Protein AF-A0A453JEB9-F1 (afdb_monomer)

Secondary structure (DSSP, 8-state):
-GGGG------GGG---TT-----TT-S-GGG--HHHHHT----THHHHHHHHHHHHHHHHSS-S---SSHHHHHHHHHHHH-SPPHHHHTT-TTGGGTB-TT--BEEEEEPTTT--EEEEE--TT--

Sequence (128 aa):
NDAKNVLKLCDFGNAMLAGMNEVTPYLVSRFYRAPEIILGLPYDHPLDIWSVGCCLYELSTGKVLFPGATNNDMLRLHMELKGPFPKKMLRKGAFTMQHFDQDLNFNAIEEDPVTKKVRMQYSLICNL

pLDDT: mean 87.41, std 14.23, range [35.12, 98.06]

Radius of gyration: 16.68 Å; Cα contacts (8 Å, |Δi|>4): 145; chains: 1; bounding box: 42×30×46 Å

Structure (mmCIF, N/CA/C/O backbone):
data_AF-A0A453JEB9-F1
#
_entry.id   AF-A0A453JEB9-F1
#
loop_
_atom_site.group_PDB
_atom_site.id
_atom_site.type_symbol
_atom_site.label_atom_id
_atom_site.label_alt_id
_atom_site.label_comp_id
_atom_site.label_asym_id
_atom_site.label_entity_id
_atom_site.label_seq_id
_atom_site.pdbx_PDB_ins_code
_atom_site.Cartn_x
_atom_site.Cartn_y
_atom_site.Cartn_z
_atom_site.occupancy
_atom_site.B_iso_or_equiv
_atom_site.auth_seq_id
_atom_site.auth_comp_id
_atom_site.auth_asym_id
_atom_site.auth_atom_id
_atom_site.pdbx_PDB_model_num
ATOM 1 N N . ASN A 1 1 ? 20.779 -13.089 -27.394 1.00 49.22 1 ASN A N 1
ATOM 2 C CA . ASN A 1 1 ? 20.722 -11.606 -27.326 1.00 49.22 1 ASN A CA 1
ATOM 3 C C . ASN A 1 1 ? 20.582 -11.278 -25.858 1.00 49.22 1 ASN A C 1
ATOM 5 O O . ASN A 1 1 ? 19.482 -11.038 -25.378 1.00 49.22 1 ASN A O 1
ATOM 9 N N . ASP A 1 2 ? 21.688 -11.402 -25.134 1.00 58.03 2 ASP A N 1
ATOM 10 C CA . ASP A 1 2 ? 21.648 -11.668 -23.688 1.00 58.03 2 ASP A CA 1
ATOM 11 C C . ASP A 1 2 ? 21.644 -10.369 -22.874 1.00 58.03 2 ASP A C 1
ATOM 13 O O . ASP A 1 2 ? 21.287 -10.355 -21.701 1.00 58.03 2 ASP A O 1
ATOM 17 N N . ALA A 1 3 ? 21.915 -9.242 -23.540 1.00 60.72 3 ALA A N 1
ATOM 18 C CA . ALA A 1 3 ? 21.773 -7.903 -22.982 1.00 60.72 3 ALA A CA 1
ATOM 19 C C . ALA A 1 3 ? 20.306 -7.485 -22.750 1.00 60.72 3 ALA A C 1
ATOM 21 O O . ALA A 1 3 ? 20.066 -6.504 -22.054 1.00 60.72 3 ALA A O 1
ATO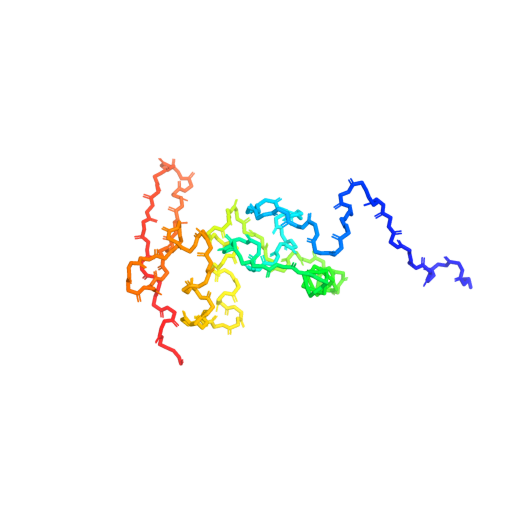M 22 N N . LYS A 1 4 ? 19.319 -8.206 -23.308 1.00 67.19 4 LYS A N 1
ATOM 23 C CA . LYS A 1 4 ? 17.888 -7.863 -23.183 1.00 67.19 4 LYS A CA 1
ATOM 24 C C . LYS A 1 4 ? 17.199 -8.399 -21.918 1.00 67.19 4 LYS A C 1
ATOM 26 O O . LYS A 1 4 ? 16.055 -8.032 -21.684 1.00 67.19 4 LYS A O 1
ATOM 31 N N . ASN A 1 5 ? 17.884 -9.204 -21.098 1.00 82.56 5 ASN A N 1
ATOM 32 C CA . ASN A 1 5 ? 17.317 -9.813 -19.882 1.00 82.56 5 ASN A CA 1
ATOM 33 C C . ASN A 1 5 ? 17.974 -9.317 -18.581 1.00 82.56 5 ASN A C 1
ATOM 35 O O . ASN A 1 5 ? 17.813 -9.932 -17.530 1.00 82.56 5 ASN A O 1
ATOM 39 N N . VAL A 1 6 ? 18.740 -8.224 -18.636 1.00 89.12 6 VAL A N 1
ATOM 40 C CA . VAL A 1 6 ? 19.403 -7.651 -17.458 1.00 89.12 6 VAL A CA 1
ATOM 41 C C . VAL A 1 6 ? 18.596 -6.458 -16.957 1.00 89.12 6 VAL A C 1
ATOM 43 O O . VAL A 1 6 ? 18.551 -5.419 -17.612 1.00 89.12 6 VAL A O 1
ATOM 46 N N . LEU A 1 7 ? 17.993 -6.595 -15.775 1.00 88.50 7 LEU A N 1
ATOM 47 C CA . LEU A 1 7 ? 17.376 -5.493 -15.036 1.00 88.50 7 LEU A CA 1
ATOM 48 C C . LEU A 1 7 ? 18.363 -4.973 -13.983 1.00 88.50 7 LEU A C 1
ATOM 50 O O . LEU A 1 7 ? 19.040 -5.757 -13.317 1.00 88.50 7 LEU A O 1
ATOM 54 N N . LYS A 1 8 ? 18.430 -3.653 -13.813 1.00 92.62 8 LYS A N 1
ATOM 55 C CA . LYS A 1 8 ? 19.182 -3.004 -12.735 1.00 92.62 8 LYS A CA 1
ATOM 56 C C . LYS A 1 8 ? 18.279 -1.996 -12.040 1.00 92.62 8 LYS A C 1
ATOM 58 O O . LYS A 1 8 ? 17.543 -1.282 -12.714 1.00 92.62 8 LYS A O 1
ATOM 63 N N . LEU A 1 9 ? 18.361 -1.934 -10.714 1.00 92.69 9 LEU A N 1
ATOM 64 C CA . LEU A 1 9 ? 17.732 -0.862 -9.947 1.00 92.69 9 LEU A CA 1
ATOM 65 C C . LEU A 1 9 ? 18.477 0.453 -10.199 1.00 92.69 9 LEU A C 1
ATOM 67 O O . LEU A 1 9 ? 19.705 0.470 -10.320 1.00 92.69 9 LEU A O 1
ATOM 71 N N . CYS A 1 10 ? 17.726 1.543 -10.293 1.00 94.00 10 CYS A N 1
ATOM 72 C CA . CYS A 1 10 ? 18.237 2.891 -10.498 1.00 94.00 10 CYS A CA 1
ATOM 73 C C . CYS A 1 10 ? 17.478 3.888 -9.609 1.00 94.00 10 CYS A C 1
ATOM 75 O O . CYS A 1 10 ? 16.543 3.504 -8.915 1.00 94.00 10 CYS A O 1
ATOM 77 N N . ASP A 1 11 ? 17.909 5.152 -9.640 1.00 90.81 11 ASP A N 1
ATOM 78 C CA . ASP A 1 11 ? 17.333 6.262 -8.867 1.00 90.81 11 ASP A CA 1
ATOM 79 C C . ASP A 1 11 ? 17.358 6.063 -7.338 1.00 90.81 11 ASP A C 1
ATOM 81 O O . ASP A 1 11 ? 16.345 5.921 -6.657 1.00 90.81 11 ASP A O 1
ATOM 85 N N . PHE A 1 12 ? 18.569 6.095 -6.778 1.00 92.12 12 PHE A N 1
ATOM 86 C CA . PHE A 1 12 ? 18.801 6.029 -5.332 1.00 92.12 12 PHE A CA 1
ATOM 87 C C . PHE A 1 12 ? 18.648 7.396 -4.635 1.00 92.12 12 PHE A C 1
ATOM 89 O O . PHE A 1 12 ? 19.106 7.554 -3.507 1.00 92.12 12 PHE A O 1
ATOM 96 N N . GLY A 1 13 ? 18.017 8.394 -5.272 1.00 89.69 13 GLY A N 1
ATOM 97 C CA . GLY A 1 13 ? 17.865 9.744 -4.707 1.00 89.69 13 GLY A CA 1
ATOM 98 C C . GLY A 1 13 ? 17.019 9.801 -3.429 1.00 89.69 13 GLY A C 1
ATOM 99 O O . GLY A 1 13 ? 17.164 10.730 -2.642 1.00 89.69 13 GLY A O 1
ATOM 100 N N . ASN A 1 14 ? 16.177 8.786 -3.207 1.00 87.12 14 ASN A N 1
ATOM 101 C CA . ASN A 1 14 ? 15.365 8.614 -1.998 1.00 87.12 14 ASN A CA 1
ATOM 102 C C . ASN A 1 14 ? 15.832 7.436 -1.122 1.00 87.12 14 ASN A C 1
ATOM 104 O O . ASN A 1 14 ? 15.120 7.041 -0.201 1.00 87.12 14 ASN A O 1
ATOM 108 N N . ALA A 1 15 ? 16.989 6.832 -1.416 1.00 90.69 15 ALA A N 1
ATOM 109 C CA . ALA A 1 15 ? 17.515 5.738 -0.608 1.00 90.69 15 ALA A CA 1
ATOM 110 C C . ALA A 1 15 ? 17.980 6.258 0.761 1.00 90.69 15 ALA A C 1
ATOM 112 O O . ALA A 1 15 ? 18.580 7.328 0.862 1.00 90.69 15 ALA A O 1
ATOM 113 N N . MET A 1 16 ? 17.726 5.482 1.813 1.00 88.56 16 MET A N 1
ATOM 114 C CA . MET A 1 16 ? 18.067 5.838 3.192 1.00 88.56 16 MET A CA 1
ATOM 115 C C . MET A 1 16 ? 18.875 4.717 3.847 1.00 88.56 16 MET A C 1
ATOM 117 O O . MET A 1 16 ? 18.736 3.544 3.498 1.00 88.56 16 MET A O 1
ATOM 121 N N . LEU A 1 17 ? 19.729 5.079 4.806 1.00 87.12 17 LEU A N 1
ATOM 122 C CA . LEU A 1 17 ? 20.412 4.099 5.648 1.00 87.12 17 LEU A CA 1
ATOM 123 C C . LEU A 1 17 ? 19.426 3.512 6.660 1.00 87.12 17 LEU A C 1
ATOM 125 O O . LEU A 1 17 ? 18.706 4.252 7.333 1.00 87.12 17 LEU A O 1
ATOM 129 N N . ALA A 1 18 ? 19.440 2.186 6.803 1.00 84.44 18 ALA A N 1
ATOM 130 C CA . ALA A 1 18 ? 18.620 1.493 7.789 1.00 84.44 18 ALA A CA 1
ATOM 131 C C . ALA A 1 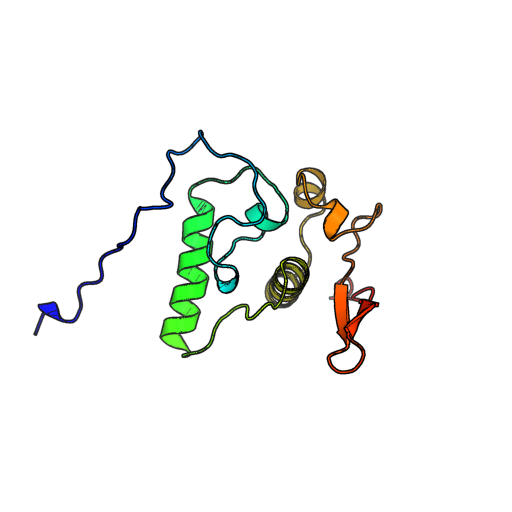18 ? 18.861 2.061 9.199 1.00 84.44 18 ALA A C 1
ATOM 133 O O . ALA A 1 18 ? 19.999 2.288 9.613 1.00 84.44 18 ALA A O 1
ATOM 134 N N . GLY A 1 19 ? 17.776 2.309 9.934 1.00 77.06 19 GLY A N 1
ATOM 135 C CA . GLY A 1 19 ? 17.824 2.863 11.290 1.00 77.06 19 GLY A CA 1
ATOM 136 C C . GLY A 1 19 ? 17.891 4.393 11.385 1.00 77.06 19 GLY A C 1
ATOM 137 O O . GLY A 1 19 ? 17.717 4.918 12.480 1.00 77.06 19 GLY A O 1
ATOM 138 N N . MET A 1 20 ? 18.059 5.122 10.274 1.00 78.00 20 MET A N 1
ATOM 139 C CA . MET A 1 20 ? 17.976 6.596 10.224 1.00 78.00 20 MET A CA 1
ATOM 140 C C . MET A 1 20 ? 16.633 7.075 9.649 1.00 78.00 20 MET A C 1
ATOM 142 O O . MET A 1 20 ? 16.555 8.068 8.929 1.00 78.00 20 MET A O 1
ATOM 146 N N . ASN A 1 21 ? 15.573 6.327 9.939 1.00 79.62 21 ASN A N 1
ATOM 147 C CA . ASN A 1 21 ? 14.284 6.452 9.277 1.00 79.62 21 ASN A CA 1
ATOM 148 C C . ASN A 1 21 ? 13.361 7.401 10.051 1.00 79.62 21 ASN A C 1
ATOM 150 O O . ASN A 1 21 ? 12.911 7.081 11.153 1.00 79.62 21 ASN A O 1
ATOM 154 N N . GLU A 1 22 ? 13.042 8.554 9.463 1.00 84.88 22 GLU A N 1
ATOM 155 C CA . GLU A 1 22 ? 11.992 9.433 9.983 1.00 84.88 22 GLU A CA 1
ATOM 156 C C . GLU A 1 22 ? 10.607 8.866 9.650 1.00 84.88 22 GLU A C 1
ATOM 158 O O . GLU A 1 22 ? 10.353 8.383 8.542 1.00 84.88 22 GLU A O 1
ATOM 163 N N . VAL A 1 23 ? 9.680 8.922 10.606 1.00 87.62 23 VAL A N 1
ATOM 164 C CA . VAL A 1 23 ? 8.307 8.452 10.389 1.00 87.62 23 VA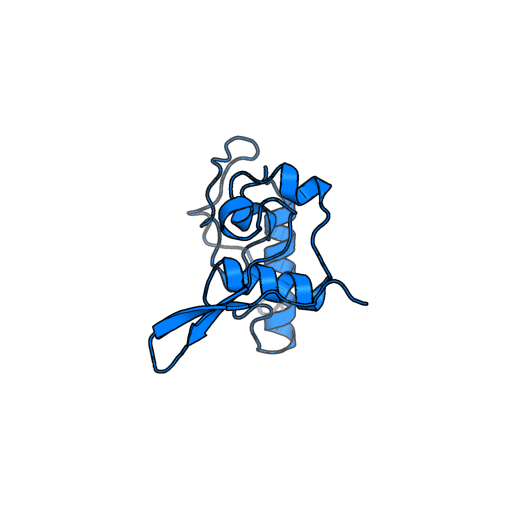L A CA 1
ATOM 165 C C . VAL A 1 23 ? 7.557 9.476 9.534 1.00 87.62 23 VAL A C 1
ATOM 167 O O . VAL A 1 23 ? 7.246 10.572 9.992 1.00 87.62 23 VAL A O 1
ATOM 170 N N . THR A 1 24 ? 7.233 9.106 8.294 1.00 89.69 24 THR A N 1
ATOM 171 C CA . THR A 1 24 ? 6.477 9.942 7.351 1.00 89.69 24 THR A CA 1
ATOM 172 C C . THR A 1 24 ? 5.477 9.098 6.554 1.00 89.69 24 THR A C 1
ATOM 174 O O . THR A 1 24 ? 5.839 8.023 6.080 1.00 89.69 24 THR A O 1
ATOM 177 N N . PRO A 1 25 ? 4.227 9.557 6.353 1.00 87.25 25 PRO A N 1
ATOM 178 C CA . PRO A 1 25 ? 3.200 8.777 5.657 1.00 87.25 25 PRO A CA 1
ATOM 179 C C . PRO A 1 25 ? 3.309 8.835 4.124 1.00 87.25 25 PRO A C 1
ATOM 181 O O . PRO A 1 25 ? 2.456 8.284 3.419 1.00 87.25 25 PRO A O 1
ATOM 184 N N . TYR A 1 26 ? 4.320 9.534 3.596 1.00 89.88 26 TYR A N 1
ATOM 185 C CA . TYR A 1 26 ? 4.469 9.808 2.165 1.00 89.88 26 TYR A CA 1
ATOM 186 C C . TYR A 1 26 ? 5.744 9.237 1.539 1.00 89.88 26 TYR A C 1
ATOM 188 O O . TYR A 1 26 ? 6.004 9.510 0.368 1.00 89.88 26 TYR A O 1
ATOM 196 N N . LEU A 1 27 ? 6.495 8.406 2.267 1.00 90.00 27 LEU A N 1
ATOM 197 C CA . LEU A 1 27 ? 7.622 7.670 1.693 1.00 90.00 27 LEU A CA 1
ATOM 198 C C . LEU A 1 27 ? 7.133 6.718 0.587 1.00 90.00 27 LEU A C 1
ATOM 200 O O . LEU A 1 27 ? 6.065 6.115 0.720 1.00 90.00 27 LEU A O 1
ATOM 204 N N . VAL A 1 28 ? 7.917 6.576 -0.488 1.00 91.69 28 VAL A N 1
ATOM 205 C CA . VAL A 1 28 ? 7.601 5.778 -1.695 1.00 91.69 28 VAL A CA 1
ATOM 206 C C . VAL A 1 28 ? 6.434 6.347 -2.518 1.00 91.69 28 VAL A C 1
ATOM 208 O O . VAL A 1 28 ? 5.507 6.971 -1.996 1.00 91.69 28 VAL A O 1
ATOM 211 N N . SER A 1 29 ? 6.447 6.121 -3.834 1.00 94.31 29 SER A N 1
ATOM 212 C CA . SER A 1 29 ? 5.300 6.411 -4.703 1.00 94.31 29 SER A CA 1
ATOM 213 C C . SER A 1 29 ? 4.057 5.632 -4.257 1.00 94.31 29 SER A C 1
ATOM 215 O O . SER A 1 29 ? 4.119 4.433 -3.999 1.00 94.31 29 SER A O 1
ATOM 217 N N . ARG A 1 30 ? 2.907 6.317 -4.188 1.00 96.50 30 ARG A N 1
ATOM 218 C CA . ARG A 1 30 ? 1.684 5.844 -3.507 1.00 96.50 30 ARG A CA 1
ATOM 219 C C . ARG A 1 30 ? 1.272 4.412 -3.860 1.00 96.50 30 ARG A C 1
ATOM 221 O O . ARG A 1 30 ? 1.011 3.644 -2.948 1.00 96.50 30 ARG A O 1
ATOM 228 N N . PHE A 1 31 ? 1.233 4.050 -5.140 1.00 97.38 31 PHE A N 1
ATOM 229 C CA . PHE A 1 31 ? 0.737 2.738 -5.582 1.00 97.38 31 PHE A CA 1
ATOM 230 C C . PHE A 1 31 ? 1.625 1.551 -5.172 1.00 97.38 31 PHE A C 1
ATOM 232 O O . PHE A 1 31 ? 1.170 0.412 -5.194 1.00 97.38 31 PHE A O 1
ATOM 239 N N . TYR A 1 32 ? 2.866 1.820 -4.762 1.00 97.44 32 TYR A N 1
ATOM 240 C CA . TYR A 1 32 ? 3.831 0.828 -4.281 1.00 97.44 32 TYR A CA 1
ATOM 241 C C . TYR A 1 32 ? 4.080 0.965 -2.772 1.00 97.44 32 TYR A C 1
ATOM 243 O O . TYR A 1 32 ? 4.934 0.284 -2.216 1.00 97.44 32 TYR A O 1
ATOM 251 N N . ARG A 1 33 ? 3.359 1.864 -2.091 1.00 97.50 33 ARG A N 1
ATOM 252 C CA . ARG A 1 33 ? 3.593 2.204 -0.687 1.00 97.50 33 ARG A CA 1
ATOM 253 C C . ARG A 1 33 ? 3.078 1.110 0.241 1.00 97.50 33 ARG A C 1
ATOM 255 O O . ARG A 1 33 ? 1.905 0.743 0.197 1.00 97.50 33 ARG A O 1
ATOM 262 N N . ALA A 1 34 ? 3.950 0.653 1.131 1.00 97.50 34 ALA A N 1
ATOM 263 C CA . ALA A 1 34 ? 3.628 -0.358 2.126 1.00 97.50 34 ALA A CA 1
ATOM 264 C C . ALA A 1 34 ? 2.675 0.179 3.222 1.00 97.50 34 ALA A C 1
ATOM 266 O O . ALA A 1 34 ? 2.720 1.372 3.555 1.00 97.50 34 ALA A O 1
ATOM 267 N N . PRO A 1 35 ? 1.808 -0.667 3.811 1.00 97.44 35 PRO A N 1
ATOM 268 C CA . PRO A 1 35 ? 0.868 -0.248 4.854 1.00 97.44 35 PRO A CA 1
ATOM 269 C C . PRO A 1 35 ? 1.555 0.323 6.101 1.00 97.44 35 PRO A C 1
ATOM 271 O O . PRO A 1 35 ? 1.007 1.229 6.725 1.00 97.44 35 PRO A O 1
ATOM 274 N N . GLU A 1 36 ? 2.750 -0.150 6.460 1.00 97.06 36 GLU A N 1
ATOM 275 C CA . GLU A 1 36 ? 3.530 0.355 7.593 1.00 97.06 36 GLU A CA 1
ATOM 276 C C . GLU A 1 36 ? 3.914 1.829 7.455 1.00 97.06 36 GLU A C 1
ATOM 278 O O . GLU A 1 36 ? 3.921 2.544 8.454 1.00 97.06 36 GLU A O 1
ATOM 283 N N . ILE A 1 37 ? 4.135 2.312 6.231 1.00 96.69 37 ILE A N 1
ATOM 284 C CA . ILE A 1 37 ? 4.388 3.733 5.973 1.00 96.69 37 ILE A CA 1
ATOM 285 C C . ILE A 1 37 ? 3.128 4.541 6.209 1.00 96.69 37 ILE A C 1
ATOM 287 O O . ILE A 1 37 ? 3.154 5.536 6.928 1.00 96.69 37 ILE A O 1
ATOM 291 N N . ILE A 1 38 ? 2.008 4.088 5.645 1.00 97.56 38 ILE A N 1
ATOM 292 C CA . ILE A 1 38 ? 0.734 4.797 5.765 1.00 97.56 38 ILE A CA 1
ATOM 293 C C . ILE A 1 38 ? 0.286 4.863 7.231 1.00 97.56 38 ILE A C 1
ATOM 295 O O . ILE A 1 38 ? -0.186 5.900 7.686 1.00 97.56 38 ILE A O 1
ATOM 299 N N . LEU A 1 39 ? 0.472 3.777 7.985 1.00 97.38 39 LEU A N 1
ATOM 300 C CA . LEU A 1 39 ? 0.108 3.688 9.401 1.00 97.38 39 LEU A CA 1
ATOM 301 C C . LEU A 1 39 ? 1.130 4.350 10.340 1.00 97.38 39 LEU A C 1
ATOM 303 O O . LEU A 1 39 ? 0.835 4.527 11.522 1.00 97.38 39 LEU A O 1
ATOM 307 N N . GLY A 1 40 ? 2.313 4.728 9.850 1.00 96.31 40 GLY A N 1
ATOM 308 C CA . GLY A 1 40 ? 3.364 5.344 10.662 1.00 96.31 40 GLY A CA 1
ATOM 309 C C . GLY A 1 40 ? 3.995 4.371 11.655 1.00 96.31 40 GLY A C 1
ATOM 310 O O . GLY A 1 40 ? 4.154 4.697 12.831 1.00 96.31 40 GLY A O 1
ATOM 311 N N . LEU A 1 41 ? 4.285 3.152 11.207 1.00 95.38 41 LEU A N 1
ATOM 312 C CA . LEU A 1 41 ? 5.039 2.155 11.962 1.00 95.38 41 LEU A CA 1
ATOM 313 C C . LEU A 1 41 ? 6.541 2.296 11.681 1.00 95.38 41 LEU A C 1
ATOM 315 O O . LEU A 1 41 ? 6.922 2.813 10.629 1.00 95.38 41 LEU A O 1
ATOM 319 N N . PRO A 1 42 ? 7.409 1.788 12.575 1.00 92.25 42 PRO A N 1
ATOM 320 C CA . PRO A 1 42 ? 8.811 1.586 12.242 1.00 92.25 42 PRO A CA 1
ATOM 321 C C . PRO A 1 42 ? 8.930 0.704 10.996 1.00 92.25 42 PRO A C 1
ATOM 323 O O . PRO A 1 42 ? 8.311 -0.359 10.927 1.00 92.25 42 PRO A 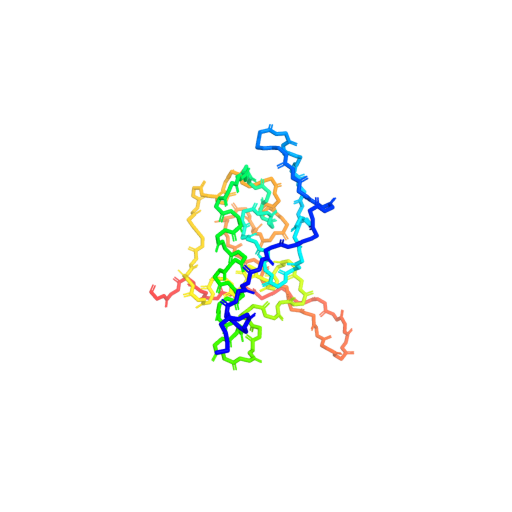O 1
ATOM 326 N N . TYR A 1 43 ? 9.720 1.158 10.030 1.00 91.19 43 TYR A N 1
ATOM 327 C CA . TYR A 1 43 ? 9.929 0.488 8.753 1.00 91.19 43 TYR A CA 1
ATOM 328 C C . TYR A 1 43 ? 11.419 0.262 8.505 1.00 91.19 43 TYR A C 1
ATOM 330 O O . TYR A 1 43 ? 12.277 0.972 9.038 1.00 91.19 43 TYR A O 1
ATOM 338 N N . ASP A 1 44 ? 11.700 -0.744 7.687 1.00 91.75 44 ASP A N 1
ATOM 339 C CA . ASP A 1 44 ? 13.038 -1.164 7.282 1.00 91.75 44 ASP A CA 1
ATOM 340 C C . ASP A 1 44 ? 12.939 -1.845 5.901 1.00 91.75 44 ASP A C 1
ATOM 342 O O . ASP A 1 44 ? 11.934 -1.689 5.204 1.00 91.75 44 ASP A O 1
ATOM 346 N N . HIS A 1 45 ? 13.922 -2.657 5.525 1.00 93.44 45 HIS A N 1
ATOM 347 C CA . HIS A 1 45 ? 13.987 -3.402 4.264 1.00 93.44 45 HIS A CA 1
ATOM 348 C C . HIS A 1 45 ? 12.698 -4.114 3.778 1.00 93.44 45 HIS A C 1
ATOM 350 O O . HIS A 1 45 ? 12.501 -4.174 2.562 1.00 93.44 45 HIS A O 1
ATOM 356 N N . PRO A 1 46 ? 11.789 -4.656 4.625 1.00 94.88 46 PRO A N 1
ATOM 357 C CA . PRO A 1 46 ? 10.555 -5.290 4.137 1.00 94.88 46 PRO A CA 1
ATOM 358 C C . PRO A 1 46 ? 9.647 -4.385 3.287 1.00 94.88 46 PRO A C 1
ATOM 360 O O . PRO A 1 46 ? 8.918 -4.892 2.432 1.00 94.88 46 PRO A O 1
ATOM 363 N N . LEU A 1 47 ? 9.736 -3.063 3.456 1.00 94.00 47 LEU A N 1
ATOM 364 C CA . LEU A 1 47 ? 9.036 -2.085 2.620 1.00 94.00 47 LEU A CA 1
ATOM 365 C C . LEU A 1 47 ? 9.396 -2.221 1.132 1.00 94.00 47 LEU A C 1
ATOM 367 O O . LEU A 1 47 ? 8.524 -2.128 0.261 1.00 94.00 47 LEU A O 1
ATOM 371 N N . ASP A 1 48 ? 10.669 -2.465 0.825 1.00 95.38 48 ASP A N 1
ATOM 372 C CA . ASP A 1 48 ? 11.120 -2.607 -0.560 1.00 95.38 48 ASP A CA 1
ATOM 373 C C . ASP A 1 48 ? 10.537 -3.882 -1.180 1.00 95.38 48 ASP A C 1
ATOM 375 O O . ASP A 1 48 ? 10.134 -3.891 -2.342 1.00 95.38 48 ASP A O 1
ATOM 379 N N . ILE A 1 49 ? 10.396 -4.947 -0.383 1.00 97.38 49 ILE A N 1
ATOM 380 C CA . ILE A 1 49 ? 9.781 -6.207 -0.821 1.00 97.38 49 ILE A CA 1
ATOM 381 C C . ILE A 1 49 ? 8.295 -6.018 -1.145 1.00 97.38 49 ILE A C 1
ATOM 383 O O . ILE A 1 49 ? 7.810 -6.581 -2.129 1.00 97.38 49 ILE A O 1
ATOM 387 N N . TRP A 1 50 ? 7.576 -5.190 -0.379 1.00 97.50 50 TRP A N 1
ATOM 388 C CA . TRP A 1 50 ? 6.201 -4.811 -0.716 1.00 97.50 50 TRP A CA 1
ATOM 389 C C . TRP A 1 50 ? 6.127 -4.118 -2.084 1.00 97.50 50 TRP A C 1
ATOM 391 O O . TRP A 1 50 ? 5.324 -4.501 -2.943 1.00 97.50 50 TRP A O 1
ATOM 401 N N . SER A 1 51 ? 7.008 -3.140 -2.310 1.00 97.44 51 SER A N 1
ATOM 402 C CA . SER A 1 51 ? 7.092 -2.394 -3.571 1.00 97.44 51 SER A CA 1
ATOM 403 C C . SER A 1 51 ? 7.411 -3.313 -4.756 1.00 97.44 51 SER A C 1
ATOM 405 O O . SER A 1 51 ? 6.772 -3.224 -5.807 1.00 97.44 51 SER A O 1
ATOM 407 N N . VAL A 1 52 ? 8.340 -4.258 -4.570 1.00 97.44 52 VAL A N 1
ATOM 408 C CA . VAL A 1 52 ? 8.677 -5.287 -5.565 1.00 97.44 52 VAL A CA 1
ATOM 409 C C . VAL A 1 52 ? 7.473 -6.176 -5.874 1.00 97.44 52 VAL A C 1
ATOM 411 O O . VAL A 1 52 ? 7.209 -6.438 -7.044 1.00 97.44 52 VAL A O 1
ATOM 414 N N . GLY A 1 53 ? 6.701 -6.602 -4.871 1.00 97.69 53 GLY A N 1
ATOM 415 C CA . GLY A 1 53 ? 5.486 -7.396 -5.086 1.00 97.69 53 GLY A CA 1
ATOM 416 C C . GLY A 1 53 ? 4.447 -6.673 -5.949 1.00 97.69 53 GLY A C 1
ATOM 417 O O . GLY A 1 53 ? 3.901 -7.260 -6.885 1.00 97.69 53 GLY A O 1
ATOM 418 N N . CYS A 1 54 ? 4.231 -5.381 -5.687 1.00 97.94 54 CYS A N 1
ATOM 419 C CA . CYS A 1 54 ? 3.356 -4.534 -6.501 1.00 97.94 54 CYS A CA 1
ATOM 420 C C . CYS A 1 54 ? 3.873 -4.410 -7.946 1.00 97.94 54 CYS A C 1
ATOM 422 O O . CYS A 1 54 ? 3.102 -4.566 -8.892 1.00 97.94 54 CYS A O 1
ATOM 424 N N . CYS A 1 55 ? 5.182 -4.202 -8.118 1.00 97.44 55 CYS A N 1
ATOM 425 C CA . CYS A 1 55 ? 5.829 -4.105 -9.427 1.00 97.44 55 CYS A CA 1
ATOM 426 C C . CYS A 1 55 ? 5.735 -5.417 -10.227 1.00 97.44 55 CYS A C 1
ATOM 428 O O . CYS A 1 55 ? 5.387 -5.404 -11.403 1.00 97.44 55 CYS A O 1
ATOM 430 N N . LEU A 1 56 ? 5.966 -6.573 -9.596 1.00 97.81 56 LEU A N 1
ATOM 431 C CA . LEU A 1 56 ? 5.839 -7.883 -10.247 1.00 97.81 56 LEU A CA 1
ATOM 432 C C . LEU A 1 56 ? 4.405 -8.158 -10.721 1.00 97.81 56 LEU A C 1
ATOM 434 O O . LEU A 1 56 ? 4.200 -8.692 -11.816 1.00 97.81 56 LEU A O 1
ATOM 438 N N . TYR A 1 57 ? 3.405 -7.780 -9.923 1.00 98.06 57 TYR A N 1
ATOM 439 C CA . TYR A 1 57 ? 2.008 -7.861 -10.344 1.00 98.06 57 TYR A CA 1
ATOM 440 C C . TYR A 1 57 ? 1.739 -6.969 -11.562 1.00 98.06 57 TYR A C 1
ATOM 442 O O . TYR A 1 57 ? 1.135 -7.412 -12.539 1.00 98.06 57 TYR A O 1
ATOM 450 N N . GLU A 1 58 ? 2.221 -5.729 -11.543 1.00 97.75 58 GLU A N 1
ATOM 451 C CA . GLU A 1 58 ? 2.027 -4.800 -12.653 1.00 97.75 58 GLU A CA 1
ATOM 452 C C . GLU A 1 58 ? 2.721 -5.269 -13.933 1.00 97.75 58 GLU A C 1
ATOM 454 O O . GLU A 1 58 ? 2.107 -5.266 -14.997 1.00 97.75 58 GLU A O 1
ATOM 459 N N . LEU A 1 59 ? 3.952 -5.768 -13.837 1.00 96.06 59 LEU A N 1
ATOM 460 C CA . LEU A 1 59 ? 4.687 -6.316 -14.977 1.00 96.06 59 LEU A CA 1
ATOM 461 C C . LEU A 1 59 ? 4.003 -7.546 -15.585 1.00 96.06 59 LEU A C 1
ATOM 463 O O . LEU A 1 59 ? 4.038 -7.731 -16.799 1.00 96.06 59 LEU A O 1
ATOM 467 N N . SER A 1 60 ? 3.387 -8.393 -14.757 1.00 97.38 60 SER A N 1
ATOM 468 C CA . SER A 1 60 ? 2.720 -9.616 -15.224 1.00 97.38 60 SER A CA 1
ATOM 469 C C . SER A 1 60 ? 1.315 -9.377 -15.781 1.00 97.38 60 SER A C 1
ATOM 471 O O . SER A 1 60 ? 0.866 -10.141 -16.634 1.00 97.38 60 SER A O 1
ATOM 473 N N . THR A 1 61 ? 0.619 -8.329 -15.330 1.00 97.62 61 THR A N 1
ATOM 474 C CA . THR A 1 61 ? -0.792 -8.081 -15.683 1.00 97.62 61 THR A CA 1
ATOM 475 C C . THR A 1 61 ? -1.019 -6.833 -16.536 1.00 97.62 61 THR A C 1
ATOM 477 O O . THR A 1 61 ? -2.094 -6.681 -17.118 1.00 97.62 61 THR A O 1
ATOM 480 N N . GLY A 1 62 ? -0.045 -5.923 -16.592 1.00 97.38 62 GLY A N 1
ATOM 481 C CA . GLY A 1 62 ? -0.185 -4.586 -17.170 1.00 97.38 62 GLY A CA 1
ATOM 482 C C . GLY A 1 62 ? -1.082 -3.644 -16.358 1.00 97.38 62 GLY A C 1
ATOM 483 O O . GLY A 1 62 ? -1.527 -2.629 -16.892 1.00 97.38 62 GLY A O 1
ATOM 484 N N . LYS A 1 63 ? -1.411 -3.984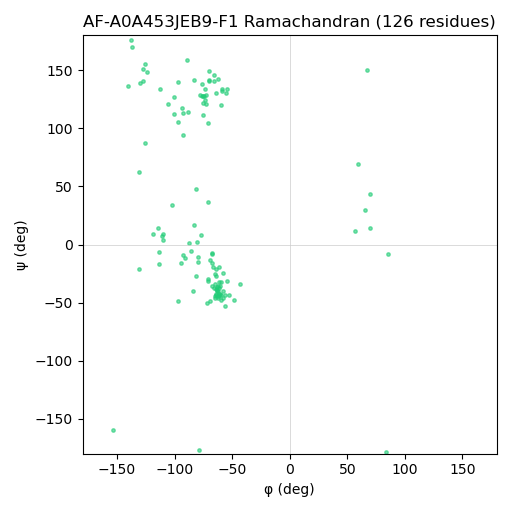 -15.103 1.00 97.19 63 LYS A N 1
ATOM 485 C CA . LYS A 1 63 ? -2.322 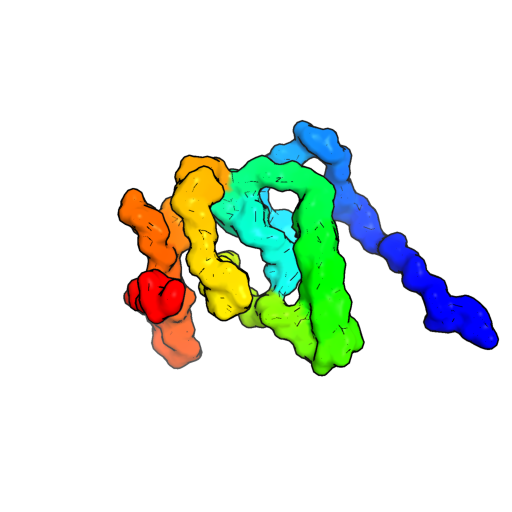-3.215 -14.241 1.00 97.19 63 LYS A CA 1
ATOM 486 C C . LYS A 1 63 ? -1.679 -2.912 -12.892 1.00 97.19 63 LYS A C 1
ATOM 488 O O . LYS A 1 63 ? -1.060 -3.779 -12.287 1.00 97.19 63 LYS A O 1
ATOM 493 N N . VAL A 1 64 ? -1.910 -1.710 -12.373 1.00 97.56 64 VAL A N 1
ATOM 494 C CA . VAL A 1 64 ? -1.496 -1.329 -11.014 1.00 97.56 64 VAL A CA 1
ATOM 495 C C . VAL A 1 64 ? -2.235 -2.192 -9.984 1.00 97.56 64 VAL A C 1
ATOM 497 O O . VAL A 1 64 ? -3.460 -2.305 -10.047 1.00 97.56 64 VAL A O 1
ATOM 500 N N . LEU A 1 65 ? -1.502 -2.785 -9.033 1.00 97.44 65 LEU A N 1
ATOM 501 C CA . LEU A 1 65 ? -2.081 -3.663 -8.004 1.00 97.44 65 LEU A CA 1
ATOM 502 C C . LEU A 1 65 ? -3.035 -2.910 -7.066 1.00 97.44 65 LEU A C 1
ATOM 504 O O . LEU A 1 65 ? -4.140 -3.375 -6.803 1.00 97.44 65 LEU A O 1
ATOM 508 N N . PHE A 1 66 ? -2.614 -1.736 -6.594 1.00 97.50 66 PHE A N 1
ATOM 509 C CA . PHE A 1 66 ? -3.385 -0.899 -5.677 1.00 97.50 66 PHE A CA 1
ATOM 510 C C . PHE A 1 66 ? -3.533 0.522 -6.244 1.00 97.50 66 PHE A C 1
ATOM 512 O O . PHE A 1 66 ? -2.713 1.395 -5.954 1.00 97.50 66 PHE A O 1
ATOM 519 N N . PRO A 1 67 ? -4.558 0.789 -7.072 1.00 96.12 67 PRO A N 1
ATOM 520 C CA . PRO A 1 67 ? -4.772 2.099 -7.689 1.00 96.12 67 PRO A CA 1
ATOM 521 C C . PRO A 1 67 ? -5.471 3.090 -6.735 1.00 96.12 67 PRO A C 1
ATOM 523 O O . PRO A 1 67 ? -6.445 3.739 -7.108 1.00 96.12 67 PRO A O 1
ATOM 526 N N . GLY A 1 68 ? -4.998 3.194 -5.489 1.00 94.00 68 GLY A N 1
ATOM 527 C CA . GLY A 1 68 ? -5.651 3.988 -4.447 1.00 94.00 68 GLY A CA 1
ATOM 528 C C . GLY A 1 68 ? -5.504 5.500 -4.652 1.00 94.00 68 GLY A C 1
ATOM 529 O O . GLY A 1 68 ? -4.393 6.021 -4.798 1.00 94.00 68 GLY A O 1
ATOM 530 N N . ALA A 1 69 ? -6.611 6.243 -4.606 1.00 92.00 69 ALA A N 1
ATOM 531 C CA . ALA A 1 69 ? -6.602 7.699 -4.782 1.00 92.00 69 ALA A CA 1
ATOM 532 C C . ALA A 1 69 ? -5.975 8.439 -3.585 1.00 92.00 69 ALA A C 1
ATOM 534 O O . ALA A 1 69 ? -5.364 9.500 -3.744 1.00 92.00 69 ALA A O 1
ATOM 535 N N . THR A 1 70 ? -6.079 7.863 -2.386 1.00 93.56 70 THR A N 1
ATOM 536 C CA . THR A 1 70 ? -5.573 8.419 -1.122 1.00 93.56 70 THR A CA 1
ATOM 537 C C . THR A 1 70 ? -4.883 7.342 -0.281 1.00 93.56 70 THR A C 1
ATOM 539 O O . THR A 1 70 ? -4.976 6.154 -0.574 1.00 93.56 70 THR A O 1
ATOM 542 N N . ASN A 1 71 ? -4.196 7.742 0.794 1.00 95.62 71 ASN A N 1
ATOM 543 C CA . ASN A 1 71 ? -3.628 6.795 1.761 1.00 95.62 71 ASN A CA 1
ATOM 544 C C . ASN A 1 71 ? -4.706 5.925 2.434 1.00 95.62 71 ASN A C 1
ATOM 546 O O . ASN A 1 71 ? -4.481 4.741 2.663 1.00 95.62 71 ASN A O 1
ATOM 550 N N . ASN A 1 72 ? -5.887 6.489 2.704 1.00 94.62 72 ASN A N 1
ATOM 551 C CA . ASN A 1 72 ? -7.013 5.728 3.240 1.00 94.62 72 ASN A CA 1
ATOM 552 C C . ASN A 1 72 ? -7.493 4.680 2.221 1.00 94.62 72 ASN A C 1
ATOM 554 O O . ASN A 1 72 ? -7.647 3.512 2.561 1.00 94.62 72 ASN A O 1
ATOM 558 N N . ASP A 1 73 ? -7.609 5.072 0.952 1.00 94.00 73 ASP A N 1
ATOM 559 C CA . ASP A 1 73 ? -8.014 4.171 -0.126 1.00 94.00 73 ASP A CA 1
ATOM 560 C C . ASP A 1 73 ? -7.003 3.031 -0.358 1.00 94.00 73 ASP A C 1
ATOM 562 O O . ASP A 1 73 ? -7.381 1.875 -0.522 1.00 94.00 73 ASP A O 1
ATOM 566 N N . MET A 1 74 ? -5.700 3.319 -0.260 1.00 96.44 74 MET A N 1
ATOM 567 C CA . MET A 1 74 ? -4.657 2.285 -0.275 1.00 96.44 74 MET A CA 1
ATOM 568 C C . MET A 1 74 ? -4.855 1.257 0.848 1.00 96.44 74 MET A C 1
ATOM 570 O O . MET A 1 74 ? -4.801 0.056 0.596 1.00 96.44 74 MET A O 1
ATOM 574 N N . LEU A 1 75 ? -5.132 1.700 2.082 1.00 96.25 75 LEU A N 1
ATOM 575 C CA . LEU A 1 75 ? -5.392 0.787 3.201 1.00 96.25 75 LEU A CA 1
ATOM 576 C C . LEU A 1 75 ? -6.650 -0.061 2.981 1.00 96.25 75 LEU A C 1
ATOM 578 O O . LEU A 1 75 ? -6.624 -1.250 3.298 1.00 96.25 75 LEU A O 1
ATOM 582 N N . ARG A 1 76 ? -7.717 0.517 2.410 1.00 94.81 76 ARG A N 1
ATOM 583 C CA . ARG A 1 76 ? -8.924 -0.222 2.004 1.00 94.81 76 ARG A CA 1
ATOM 584 C C . ARG A 1 76 ? -8.566 -1.348 1.034 1.00 94.81 76 ARG A C 1
ATOM 586 O O . ARG A 1 76 ? -8.872 -2.503 1.316 1.00 94.81 76 ARG A O 1
ATOM 593 N N . LEU A 1 77 ? -7.855 -1.026 -0.048 1.00 95.06 77 LEU A N 1
ATOM 594 C CA . LEU A 1 77 ? -7.438 -1.994 -1.068 1.00 95.06 77 LEU A CA 1
ATOM 595 C C . LEU A 1 77 ? -6.513 -3.086 -0.500 1.00 95.06 77 LEU A C 1
ATOM 597 O O . LEU A 1 77 ? -6.635 -4.257 -0.861 1.00 95.06 77 LEU A O 1
ATOM 601 N N . HIS A 1 78 ? -5.615 -2.738 0.429 1.00 96.81 78 HIS A N 1
ATOM 602 C CA . HIS A 1 78 ? -4.787 -3.727 1.126 1.00 96.81 78 HIS A CA 1
ATOM 603 C C . HIS A 1 78 ? -5.648 -4.721 1.919 1.00 96.81 78 HIS A C 1
ATOM 605 O O . HIS A 1 78 ? -5.398 -5.928 1.861 1.00 96.81 78 HIS A O 1
ATOM 611 N N . MET A 1 79 ? -6.667 -4.229 2.633 1.00 95.25 79 MET A N 1
ATOM 612 C CA . MET A 1 79 ? -7.569 -5.080 3.412 1.00 95.25 79 MET A CA 1
ATOM 613 C C . MET A 1 79 ? -8.510 -5.911 2.541 1.00 95.25 79 MET A C 1
ATOM 615 O O . MET A 1 79 ? -8.831 -7.033 2.915 1.00 95.25 79 MET A O 1
ATOM 619 N N . GLU A 1 80 ? -8.914 -5.421 1.371 1.00 93.00 80 GLU A N 1
ATOM 620 C CA . GLU A 1 80 ? -9.696 -6.213 0.411 1.00 93.00 80 GLU A CA 1
ATOM 621 C C . GLU A 1 80 ? -8.920 -7.433 -0.095 1.00 93.00 80 GLU A C 1
ATOM 623 O O . GLU A 1 80 ? -9.499 -8.501 -0.278 1.00 93.00 80 GLU A O 1
ATOM 628 N N . LEU A 1 81 ? -7.601 -7.303 -0.272 1.00 94.44 81 LEU A N 1
ATOM 629 C CA . LEU A 1 81 ? -6.759 -8.407 -0.730 1.00 94.44 81 LEU A CA 1
ATOM 630 C C . LEU A 1 81 ? -6.311 -9.346 0.402 1.00 94.44 81 LEU A C 1
ATOM 632 O O . LEU A 1 81 ? -6.193 -10.553 0.189 1.00 94.44 81 LEU A O 1
ATOM 636 N N . LYS A 1 82 ? -5.965 -8.804 1.576 1.00 93.38 82 LYS A N 1
ATOM 637 C CA . LYS A 1 82 ? -5.303 -9.552 2.665 1.00 93.38 82 LYS A CA 1
ATOM 638 C C . LYS A 1 82 ? -6.150 -9.731 3.926 1.00 93.38 82 LYS A C 1
ATOM 640 O O . LYS A 1 82 ? -5.718 -10.447 4.827 1.00 93.38 82 LYS A O 1
ATOM 645 N N . GLY A 1 83 ? -7.325 -9.116 3.995 1.00 93.19 83 GLY A N 1
ATOM 646 C CA . GLY A 1 83 ? -8.142 -9.044 5.201 1.00 93.19 83 GLY A CA 1
ATOM 647 C C . GLY A 1 83 ? -7.728 -7.909 6.151 1.00 93.19 83 GLY A C 1
ATOM 648 O O . GLY A 1 83 ? -6.810 -7.135 5.863 1.00 93.19 83 GLY A O 1
ATOM 649 N N . PRO A 1 84 ? -8.410 -7.780 7.301 1.00 93.44 84 PRO A N 1
ATOM 650 C CA . PRO A 1 84 ? -8.204 -6.676 8.233 1.00 93.44 84 PRO A CA 1
ATOM 651 C C . PRO A 1 84 ? -6.814 -6.699 8.882 1.00 93.44 84 PRO A C 1
ATOM 653 O O . PRO A 1 84 ? -6.262 -7.752 9.209 1.00 93.44 84 PRO A O 1
ATOM 656 N N . PHE A 1 85 ? -6.264 -5.511 9.149 1.00 95.62 85 PHE A N 1
ATOM 657 C CA . PHE A 1 85 ? -4.989 -5.394 9.853 1.00 95.62 85 PHE A CA 1
ATOM 658 C C . PHE A 1 85 ? -5.088 -5.901 11.302 1.00 95.62 85 PHE A C 1
ATOM 660 O O . P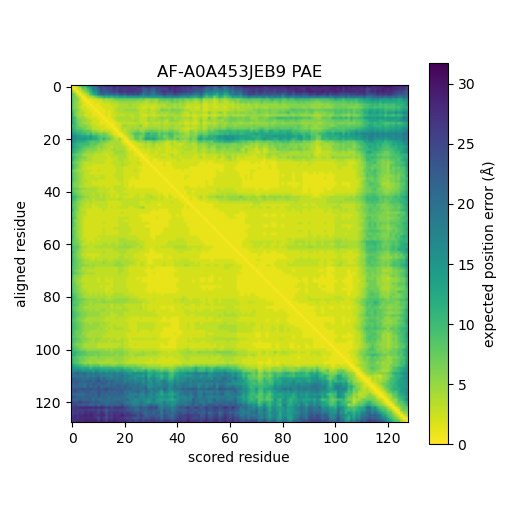HE A 1 85 ? -6.057 -5.604 12.009 1.00 95.62 85 PHE A O 1
ATOM 667 N N . PRO A 1 86 ? -4.058 -6.597 11.819 1.00 96.00 86 PRO A N 1
ATOM 668 C CA . PRO A 1 86 ? -4.040 -7.016 13.214 1.00 96.00 86 PRO A CA 1
ATOM 669 C C . PRO A 1 86 ? -4.141 -5.821 14.172 1.00 96.00 86 PRO A C 1
ATOM 671 O O . PRO A 1 86 ? -3.340 -4.889 14.103 1.00 96.00 86 PRO A O 1
ATOM 674 N N . LYS A 1 87 ? -5.027 -5.884 15.176 1.00 94.62 87 LYS A N 1
ATOM 675 C CA . LYS A 1 87 ? -5.175 -4.810 16.187 1.00 94.62 87 LYS A CA 1
ATOM 676 C C . LYS A 1 87 ? -3.857 -4.453 16.894 1.00 94.62 87 LYS A C 1
ATOM 678 O O . LYS A 1 87 ? -3.641 -3.307 17.277 1.00 94.62 87 LYS A O 1
ATOM 683 N N . LYS A 1 88 ? -2.951 -5.427 17.060 1.00 96.00 88 LYS A N 1
ATOM 684 C CA . LYS A 1 88 ? -1.604 -5.207 17.624 1.00 96.00 88 LYS A CA 1
ATOM 685 C C . LYS A 1 88 ? -0.728 -4.308 16.744 1.00 96.00 88 LYS A C 1
ATOM 687 O O . LYS A 1 88 ? 0.086 -3.570 17.286 1.00 96.00 88 LYS A O 1
ATOM 692 N N . MET A 1 89 ? -0.880 -4.397 15.424 1.00 96.06 89 MET A N 1
ATOM 693 C CA . MET A 1 89 ? -0.190 -3.546 14.456 1.00 96.06 89 MET A CA 1
ATOM 694 C C . MET A 1 89 ? -0.765 -2.130 14.512 1.00 96.06 89 MET A C 1
ATOM 696 O O . MET A 1 89 ? -0.019 -1.181 14.723 1.00 96.06 89 MET A O 1
ATOM 700 N N . LEU A 1 90 ? -2.094 -2.000 14.448 1.00 97.00 90 LEU A N 1
ATOM 701 C CA . LEU A 1 90 ? -2.783 -0.705 14.472 1.00 97.00 90 LEU A CA 1
ATOM 702 C C . LEU A 1 90 ? -2.435 0.128 15.715 1.00 97.00 90 LEU A C 1
ATOM 704 O O . LEU A 1 90 ? -2.117 1.306 15.600 1.00 97.00 90 LEU A O 1
ATOM 708 N N . ARG A 1 91 ? -2.388 -0.485 16.903 1.00 95.88 91 ARG A N 1
ATOM 709 C CA . ARG A 1 91 ? -2.040 0.218 18.156 1.00 95.88 91 ARG A CA 1
ATOM 710 C C . ARG A 1 91 ? -0.636 0.826 18.186 1.00 95.88 91 ARG A C 1
ATOM 712 O O . ARG A 1 91 ? -0.373 1.663 19.039 1.00 95.88 91 ARG A O 1
ATOM 719 N N . LYS A 1 92 ? 0.272 0.373 17.321 1.00 96.12 92 LYS A N 1
ATOM 720 C CA . LYS A 1 92 ? 1.651 0.875 17.253 1.00 96.12 92 LYS A CA 1
ATOM 721 C C . LYS A 1 92 ? 1.833 1.986 16.219 1.00 96.12 92 LYS A C 1
ATOM 723 O O . LYS A 1 92 ? 2.872 2.635 16.236 1.00 96.12 92 LYS A O 1
ATOM 728 N N . GLY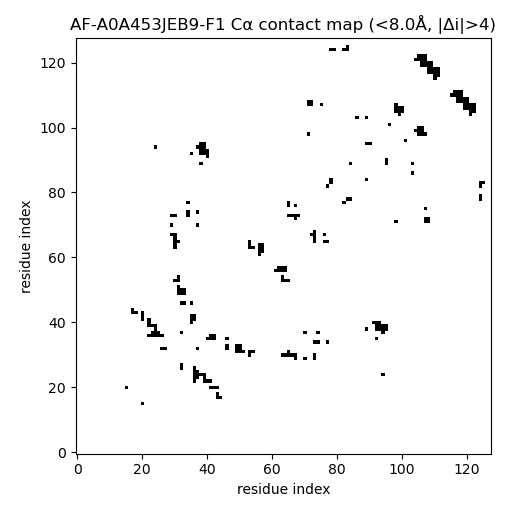 A 1 93 ? 0.881 2.161 15.303 1.00 96.62 93 GLY A N 1
ATOM 729 C CA . GLY A 1 93 ? 0.996 3.121 14.211 1.00 96.62 93 GLY A CA 1
ATOM 730 C C . GLY A 1 93 ? 0.762 4.551 14.686 1.00 96.62 93 GLY A C 1
ATOM 731 O O . GLY A 1 93 ? -0.269 4.841 15.295 1.00 96.62 93 GLY A O 1
ATOM 732 N N . ALA A 1 94 ? 1.693 5.455 14.377 1.00 96.38 94 ALA A N 1
ATOM 733 C CA . ALA A 1 94 ? 1.579 6.874 14.714 1.00 96.38 94 ALA A CA 1
ATOM 734 C C . ALA A 1 94 ? 0.415 7.573 13.984 1.00 96.38 94 ALA A C 1
ATOM 736 O O . ALA A 1 94 ? -0.120 8.567 14.475 1.00 96.38 94 ALA A O 1
ATOM 737 N N . PHE A 1 95 ? 0.001 7.048 12.826 1.00 96.31 95 PHE A N 1
ATOM 738 C CA . PHE A 1 95 ? -1.040 7.635 11.977 1.00 96.31 95 PHE A CA 1
ATOM 739 C C . PHE A 1 95 ? -2.327 6.809 11.939 1.00 96.31 95 PHE A C 1
ATOM 741 O O . PHE A 1 95 ? -3.253 7.147 11.206 1.00 96.31 95 PHE A O 1
ATOM 748 N N . THR A 1 96 ? -2.440 5.762 12.762 1.00 95.62 96 THR A N 1
ATOM 749 C CA . THR A 1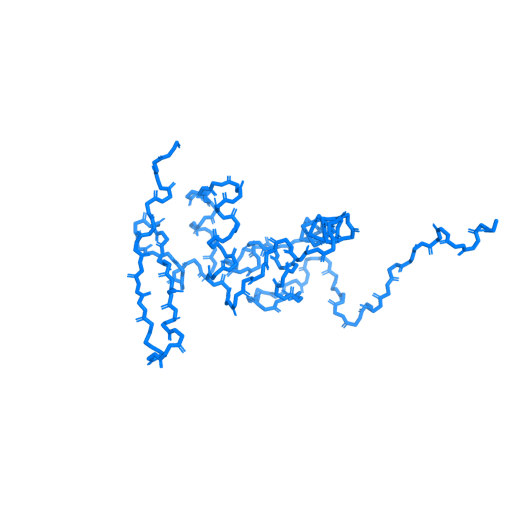 96 ? -3.629 4.897 12.814 1.00 95.62 96 THR A CA 1
ATOM 750 C C . THR A 1 96 ? -4.919 5.691 13.007 1.00 95.62 96 THR A C 1
ATOM 752 O O . THR A 1 96 ? -5.889 5.457 12.293 1.00 95.62 96 THR A O 1
ATOM 755 N N . MET A 1 97 ? -4.922 6.689 13.895 1.00 94.12 97 MET A N 1
ATOM 756 C CA . MET A 1 97 ? -6.112 7.501 14.190 1.00 94.12 97 MET A CA 1
ATOM 757 C C . MET A 1 97 ? -6.562 8.405 13.027 1.00 94.12 97 MET A C 1
ATOM 759 O O . MET A 1 97 ? -7.634 8.996 13.094 1.00 94.12 97 MET A O 1
ATOM 763 N N . GLN A 1 98 ? -5.776 8.517 11.948 1.00 94.25 98 GLN A N 1
ATOM 764 C CA . GLN A 1 98 ? -6.196 9.202 10.717 1.00 94.25 98 GLN A CA 1
ATOM 765 C C . GLN A 1 98 ? -7.094 8.320 9.835 1.00 94.25 98 GLN A C 1
ATOM 767 O O . GLN A 1 98 ? -7.716 8.807 8.891 1.00 94.25 98 GLN A O 1
ATOM 772 N N . HIS A 1 99 ? -7.127 7.012 10.098 1.00 94.06 99 HIS A N 1
ATOM 773 C CA . HIS A 1 99 ? -7.777 6.019 9.242 1.00 94.06 99 HIS A CA 1
ATOM 774 C C . HIS A 1 99 ? -8.696 5.067 10.013 1.00 94.06 99 HIS A C 1
ATOM 776 O O . HIS A 1 99 ? -9.592 4.477 9.417 1.00 94.06 99 HIS A O 1
ATOM 782 N N . PHE A 1 100 ? -8.497 4.930 11.323 1.00 94.06 100 PHE A N 1
ATOM 783 C CA . PHE A 1 100 ? -9.266 4.061 12.204 1.00 94.06 100 PHE A CA 1
ATOM 784 C C . PHE A 1 100 ? -9.859 4.864 13.363 1.00 94.06 100 PHE A C 1
ATOM 786 O O . PHE A 1 100 ? -9.279 5.861 13.797 1.00 94.06 100 PHE A O 1
ATOM 793 N N . ASP A 1 101 ? -11.023 4.439 13.848 1.00 91.69 101 ASP A N 1
ATOM 794 C CA . ASP A 1 101 ? -11.649 5.001 15.046 1.00 91.69 101 ASP A CA 1
ATOM 795 C C . ASP A 1 101 ? -11.009 4.467 16.348 1.00 91.69 101 ASP A C 1
ATOM 797 O O . ASP A 1 101 ? -10.030 3.715 16.334 1.00 91.69 101 ASP A O 1
ATOM 801 N N . GLN A 1 102 ? -11.559 4.871 17.498 1.00 90.75 102 GLN A N 1
ATOM 802 C CA . GLN A 1 102 ? -11.065 4.457 18.820 1.00 90.75 102 GLN A CA 1
ATOM 803 C C . GLN A 1 102 ? -11.199 2.946 19.074 1.00 90.75 102 GLN A C 1
ATOM 805 O O . GLN A 1 102 ? -10.393 2.373 19.810 1.00 90.75 102 GLN A O 1
ATOM 810 N N . ASP A 1 103 ? -12.166 2.295 18.428 1.00 90.50 103 ASP A N 1
ATOM 811 C CA . ASP A 1 103 ? -12.416 0.855 18.521 1.00 90.50 103 ASP A CA 1
ATOM 812 C C . ASP A 1 103 ? -11.580 0.045 17.509 1.00 90.50 103 ASP A C 1
ATOM 814 O O . ASP A 1 103 ? -11.621 -1.194 17.492 1.00 90.50 103 ASP A O 1
ATOM 818 N N . LEU A 1 104 ? -10.739 0.740 16.731 1.00 91.62 104 LEU A N 1
ATOM 819 C CA . LEU A 1 104 ? -9.916 0.222 15.640 1.00 91.62 104 LEU A CA 1
ATOM 820 C C . LEU A 1 104 ? -10.740 -0.309 14.463 1.00 91.62 104 LEU A C 1
ATOM 822 O O . LEU A 1 104 ? -10.291 -1.214 13.754 1.00 91.62 104 LEU A O 1
ATOM 826 N N . ASN A 1 105 ? -11.923 0.258 14.235 1.00 91.06 105 ASN A N 1
ATOM 827 C CA . ASN A 1 105 ? -12.674 0.042 13.007 1.00 91.06 105 ASN A CA 1
ATOM 828 C C . ASN A 1 105 ? -12.158 0.983 11.923 1.00 91.06 105 ASN A C 1
ATOM 830 O O . ASN A 1 105 ? -11.816 2.137 12.184 1.00 91.06 105 ASN A O 1
ATOM 834 N N . PHE A 1 106 ? -12.085 0.478 10.694 1.00 92.31 106 PHE A N 1
ATOM 835 C CA . PHE A 1 106 ? -11.622 1.265 9.562 1.00 92.31 106 PHE A CA 1
ATOM 836 C C . PHE A 1 106 ? -12.687 2.273 9.124 1.00 92.31 106 PHE A C 1
ATOM 838 O O . PHE A 1 106 ? -13.825 1.904 8.827 1.00 92.31 106 PHE A O 1
ATOM 845 N N . ASN A 1 107 ? -12.284 3.534 9.024 1.00 90.75 107 ASN A N 1
ATOM 846 C CA . ASN A 1 107 ? -13.104 4.609 8.496 1.00 90.75 107 ASN A CA 1
ATOM 847 C C . ASN A 1 107 ? -12.816 4.747 6.999 1.00 90.75 107 ASN A C 1
ATOM 849 O O . ASN A 1 107 ? -11.847 5.414 6.626 1.00 90.75 107 ASN A O 1
ATOM 853 N N . ALA A 1 108 ? -13.616 4.106 6.141 1.00 82.50 108 ALA A N 1
ATOM 854 C CA . ALA A 1 108 ? -13.442 4.257 4.700 1.00 82.50 108 ALA A CA 1
ATOM 855 C C . ALA A 1 108 ? -13.922 5.647 4.278 1.00 82.50 108 ALA A C 1
ATOM 857 O O . ALA A 1 108 ? -15.073 6.018 4.509 1.00 82.50 108 ALA A O 1
ATOM 858 N N . ILE A 1 109 ? -13.018 6.418 3.687 1.00 81.25 109 ILE A N 1
ATOM 859 C CA . ILE A 1 109 ? -13.272 7.762 3.183 1.00 81.25 109 ILE A CA 1
ATOM 860 C C . ILE A 1 109 ? -13.547 7.631 1.689 1.00 81.25 109 ILE A C 1
ATOM 862 O O . ILE A 1 109 ? -12.622 7.431 0.902 1.00 81.25 109 ILE A O 1
ATOM 866 N N . GLU A 1 110 ? -14.808 7.770 1.296 1.00 71.75 110 GLU A N 1
ATOM 867 C CA . GLU A 1 110 ? -15.189 7.887 -0.109 1.00 71.75 110 GLU A CA 1
ATOM 868 C C . GLU A 1 110 ? -15.444 9.354 -0.446 1.00 71.75 110 GLU A C 1
ATOM 870 O O . GLU A 1 110 ? -16.218 10.042 0.221 1.00 71.75 110 GLU A O 1
ATOM 875 N N . GLU A 1 111 ? -14.782 9.856 -1.483 1.00 68.75 111 GLU A N 1
ATOM 876 C CA . GLU A 1 111 ? -15.071 11.175 -2.036 1.00 68.75 111 GLU A CA 1
ATOM 877 C C . GLU A 1 111 ? -16.070 11.000 -3.178 1.00 68.75 111 GLU A C 1
ATOM 879 O O . GLU A 1 111 ? -15.776 10.343 -4.177 1.00 68.75 111 GLU A O 1
ATOM 884 N N . ASP A 1 112 ? -17.262 11.577 -3.028 1.00 69.12 112 ASP A N 1
ATOM 885 C CA . ASP A 1 112 ? -18.261 11.582 -4.091 1.00 69.12 112 ASP A CA 1
ATOM 886 C C . ASP A 1 112 ? -17.674 12.296 -5.327 1.00 69.12 112 ASP A C 1
ATOM 888 O O . ASP A 1 112 ? -17.318 13.479 -5.240 1.00 69.12 112 ASP A O 1
ATOM 892 N N . PRO A 1 113 ? -17.571 11.618 -6.484 1.00 65.06 113 PRO A N 1
ATOM 893 C CA . PRO A 1 113 ? -16.891 12.160 -7.657 1.00 65.06 113 PRO A CA 1
ATOM 894 C C . PRO A 1 113 ? -17.601 13.380 -8.260 1.00 65.06 113 PRO A C 1
ATOM 896 O O . PRO A 1 113 ? -16.977 14.143 -8.995 1.00 65.06 113 PRO A O 1
ATOM 899 N N . VAL A 1 114 ? -18.886 13.582 -7.951 1.00 75.00 114 VAL A N 1
ATOM 900 C CA . VAL A 1 114 ? -19.699 14.697 -8.450 1.00 75.00 114 VAL A CA 1
ATOM 901 C C . VAL A 1 114 ? -19.738 15.829 -7.433 1.00 75.00 114 VAL A C 1
ATOM 903 O O . VAL A 1 114 ? -19.526 16.989 -7.779 1.00 75.00 114 VAL A O 1
ATOM 906 N N . THR A 1 115 ? -20.018 15.511 -6.169 1.00 76.69 115 THR A N 1
ATOM 907 C CA . THR A 1 115 ? -20.242 16.536 -5.139 1.00 76.69 115 THR A CA 1
ATOM 908 C C . THR A 1 115 ? -18.988 16.910 -4.362 1.00 76.69 115 THR A C 1
ATOM 910 O O . THR A 1 115 ? -19.039 17.859 -3.577 1.00 76.69 115 THR A O 1
ATOM 913 N N . LYS A 1 116 ? -17.880 16.174 -4.546 1.00 67.69 116 LYS A N 1
ATOM 914 C CA . LYS A 1 116 ? -16.637 16.306 -3.768 1.00 67.69 116 LYS A CA 1
ATOM 915 C C . LYS A 1 116 ? -16.839 16.128 -2.258 1.00 67.69 116 LYS A C 1
ATOM 917 O O . LYS A 1 116 ? -15.953 16.437 -1.464 1.00 67.69 116 LYS A O 1
ATOM 922 N N . LYS A 1 117 ? -18.012 15.646 -1.831 1.00 69.81 117 LYS A N 1
ATOM 923 C CA . LYS A 1 117 ? -18.306 15.415 -0.421 1.00 69.81 117 LYS A CA 1
ATOM 924 C C . LYS A 1 117 ? -17.641 14.129 0.026 1.00 69.81 117 LYS A C 1
ATOM 926 O O . LYS A 1 117 ? -17.858 13.072 -0.559 1.00 69.81 117 LYS A O 1
ATOM 931 N N . VAL A 1 118 ? -16.897 14.237 1.115 1.00 66.12 118 VAL A N 1
ATOM 932 C CA . VAL A 1 118 ? -16.354 13.092 1.831 1.00 66.12 118 VAL A CA 1
ATOM 933 C C . VAL A 1 118 ? -17.481 12.404 2.599 1.00 66.12 118 VAL A C 1
ATOM 935 O O . VAL A 1 118 ? -18.172 13.037 3.401 1.00 66.12 118 VAL A O 1
ATOM 938 N N . ARG A 1 119 ? -17.667 11.107 2.361 1.00 65.25 119 ARG A N 1
ATOM 939 C CA . ARG A 1 119 ? -18.536 10.230 3.143 1.00 65.25 119 ARG A CA 1
ATOM 940 C C . ARG A 1 119 ? -17.684 9.206 3.876 1.00 65.25 119 ARG A C 1
ATOM 942 O O . ARG A 1 119 ? -16.792 8.598 3.296 1.00 65.25 119 ARG A O 1
ATOM 949 N N . MET A 1 120 ? -17.991 9.027 5.155 1.00 62.88 120 MET A N 1
ATOM 950 C CA . MET A 1 120 ? -17.428 7.956 5.967 1.00 62.88 120 MET A CA 1
ATOM 951 C C . MET A 1 120 ? -18.328 6.737 5.800 1.00 62.88 120 MET A C 1
ATOM 953 O O . MET A 1 120 ? -19.491 6.775 6.203 1.00 62.88 120 MET A O 1
ATOM 957 N N . GLN A 1 121 ? -17.810 5.675 5.195 1.00 63.28 121 GLN A N 1
ATOM 958 C CA . GLN A 1 121 ? -18.481 4.387 5.153 1.00 63.28 121 GLN A CA 1
ATOM 959 C C . GLN A 1 121 ? -17.778 3.435 6.117 1.00 63.28 121 GLN A C 1
ATOM 961 O O . GLN A 1 121 ? -16.585 3.155 6.002 1.00 63.28 121 GLN A O 1
ATOM 966 N N . TYR A 1 122 ? -18.526 2.924 7.090 1.00 56.25 122 TYR A N 1
ATOM 967 C CA . TYR A 1 122 ? -18.054 1.824 7.919 1.00 56.25 122 TYR A CA 1
ATOM 968 C C . TYR A 1 122 ? -18.044 0.575 7.047 1.00 56.25 122 TYR A C 1
ATOM 970 O O . TYR A 1 122 ? -19.094 0.041 6.687 1.00 56.25 122 TYR A O 1
ATOM 978 N N . SER A 1 123 ? -16.853 0.155 6.632 1.00 52.72 123 SER A N 1
ATOM 979 C CA . SER A 1 123 ? -16.726 -1.017 5.783 1.00 52.72 123 SER A CA 1
ATOM 980 C C . SER A 1 123 ? -16.930 -2.281 6.620 1.00 52.72 123 SER A C 1
ATOM 982 O O . SER A 1 123 ? -16.201 -2.526 7.581 1.00 52.72 123 SER A O 1
ATOM 984 N N . LEU A 1 124 ? -17.914 -3.101 6.244 1.00 51.31 124 LEU A N 1
ATOM 985 C CA . LEU A 1 124 ? -18.207 -4.420 6.822 1.00 51.31 124 LEU A CA 1
ATOM 986 C C . LEU A 1 124 ? -17.140 -5.474 6.445 1.00 51.31 124 LEU A C 1
ATOM 988 O O . LEU A 1 124 ? -17.466 -6.641 6.249 1.00 51.31 124 LEU A O 1
ATOM 992 N N . ILE A 1 125 ? -15.856 -5.106 6.369 1.00 54.50 125 ILE A N 1
ATOM 993 C CA . ILE A 1 125 ? -14.759 -6.063 6.110 1.00 54.50 125 ILE A CA 1
ATOM 994 C C . ILE A 1 125 ? -14.579 -7.035 7.302 1.00 54.50 125 ILE A C 1
ATOM 996 O O . ILE A 1 125 ? -13.861 -8.023 7.208 1.00 54.50 125 ILE A O 1
ATOM 1000 N N . CYS A 1 126 ? -15.286 -6.820 8.416 1.00 41.81 126 CYS A N 1
ATOM 1001 C CA . CYS A 1 126 ? -15.249 -7.673 9.606 1.00 41.81 126 CYS A CA 1
ATOM 1002 C C . CYS A 1 126 ? -16.045 -8.998 9.526 1.00 41.81 126 CYS A C 1
ATOM 1004 O O . CYS A 1 126 ? -16.155 -9.646 10.562 1.00 41.81 126 CYS A O 1
ATOM 1006 N N . ASN A 1 127 ? -16.601 -9.424 8.381 1.00 35.12 127 ASN A N 1
ATOM 1007 C CA . ASN A 1 127 ? -17.418 -10.654 8.304 1.00 35.12 127 ASN A CA 1
ATOM 1008 C C . ASN A 1 127 ? -17.038 -11.611 7.157 1.00 35.12 127 ASN A C 1
ATOM 1010 O O . ASN A 1 127 ? -17.877 -11.906 6.304 1.00 35.12 127 ASN A O 1
ATOM 1014 N N . LEU A 1 128 ? -15.810 -12.137 7.168 1.00 35.94 128 LEU A N 1
ATOM 1015 C CA . LEU A 1 128 ? -15.487 -13.437 6.562 1.00 35.94 128 LEU A CA 1
ATOM 1016 C C . LEU A 1 128 ? -14.597 -14.249 7.506 1.00 35.94 128 LEU A C 1
ATOM 1018 O O . LEU A 1 128 ? -13.640 -13.657 8.055 1.00 35.94 128 LEU A O 1
#

Mean predicted aligned error: 6.63 Å

InterPro domains:
  IPR000719 Protein kinase domain [PF00069] (3-76)
  IPR000719 Protein kinase domain [PS50011] (1-128)
  IPR011009 Protein kinase-like domain superfamily [SSF56112] (2-100)
  IPR050494 Serine/threonine and dual-specificity kinase [PTHR24058] (3-116)

Organism: Aegilops tauschii subsp. strangulata (NCBI:txid200361)

Solvent-accessible surface area (backbone atoms only — not comparable to full-atom values): 8059 Å² total; per-residue (Å²): 125,75,80,79,77,68,84,78,93,76,83,68,89,81,66,76,64,86,89,74,72,78,84,47,67,70,64,64,63,74,62,40,42,37,69,47,37,50,26,30,33,94,77,56,74,68,45,57,54,46,27,48,54,33,48,53,46,21,75,75,67,78,43,75,73,40,83,43,92,44,71,58,39,37,54,51,51,50,29,75,76,72,43,76,79,56,68,77,58,49,76,62,21,78,38,27,76,82,40,24,51,97,87,67,48,57,50,41,69,44,64,39,92,85,77,68,46,76,41,80,43,79,63,78,76,87,77,126

Nearest PDB structures (foldseek):
  6pk6-assembly1_A  TM=9.657E-01  e=3.572E-13  Homo sapiens
  8h6e-assembly1_4Y  TM=9.346E-01  e=2.885E-12  Homo sapiens
  6pjj-assembly1_A  TM=9.210E-01  e=4.218E-12  Homo sapiens
  6pjj-assembly1_B  TM=9.134E-01  e=4.788E-12  Homo sapiens
  8rpc-assembly1_A  TM=9.442E-01  e=9.382E-11  Plasmodium falciparum

Foldseek 3Di:
DPVVPDDDDDDCVLPDDFPPDDQALPPDDQLQADLCNVLRHDDDDVSVVSSVVQVVVCVVPVDGQQPAPDSLSSQVSVCVVVNDDDPVSLVRGPCSVVAAPPVRFGFRWDQDPPPRDTDTDRDVSVDD